Protein AF-A0A943GAF3-F1 (afdb_monomer)

Sequence (137 aa):
MKGQEGMEASKKIVVGYAVHDIIGNNEQCLTEYDPEALRRAEDAGLIFVAQYDDGTREVVKAADVRKPDPTVNGIPLATAGYVDERTAATVAVFDALSAIVDPQPATADETGEGTEAVDPVEAFRAALAALKALEAK

Radius of gyration: 24.52 Å; Cα contacts (8 Å, |Δi|>4): 137; chains: 1; bounding box: 41×77×58 Å

Solvent-accessible surface area (backbone atoms only — not comparable to full-atom values): 8392 Å² total; per-residue (Å²): 139,82,75,85,76,76,79,75,77,75,81,80,42,50,66,44,41,34,39,32,38,74,87,81,71,44,74,43,75,59,88,77,66,54,65,66,60,38,42,53,40,42,76,71,61,40,43,40,31,41,30,31,73,87,72,48,74,45,83,49,56,49,90,73,61,61,78,62,76,45,50,62,94,82,42,73,62,85,45,71,66,61,52,50,54,54,48,52,32,50,49,47,29,51,54,26,44,40,49,63,78,59,64,71,78,80,78,82,65,95,77,76,76,76,72,80,79,73,55,44,70,56,50,25,53,53,28,47,51,54,41,54,59,60,75,78,107

Structure (mmCIF, N/CA/C/O backbone):
data_AF-A0A943GAF3-F1
#
_entry.id   AF-A0A943GAF3-F1
#
loop_
_atom_site.group_PDB
_atom_site.id
_atom_site.type_symbol
_atom_site.label_atom_id
_atom_site.label_alt_id
_atom_site.label_comp_id
_atom_site.label_asym_id
_atom_site.label_entity_id
_atom_site.label_seq_id
_atom_site.pdbx_PDB_ins_code
_atom_site.Cartn_x
_atom_site.Cartn_y
_atom_site.Cartn_z
_atom_site.occupancy
_atom_site.B_iso_or_equiv
_atom_site.auth_seq_id
_atom_site.auth_comp_id
_atom_site.auth_asym_id
_atom_site.auth_atom_id
_atom_site.pdbx_PDB_model_num
ATOM 1 N N . MET A 1 1 ? 17.358 -46.067 -5.342 1.00 38.72 1 MET A N 1
ATOM 2 C CA . MET A 1 1 ? 17.162 -44.628 -5.075 1.00 38.72 1 MET A CA 1
ATOM 3 C C . MET A 1 1 ? 16.758 -43.968 -6.381 1.00 38.72 1 MET A C 1
ATOM 5 O O . MET A 1 1 ? 17.610 -43.798 -7.241 1.00 38.72 1 MET A O 1
ATOM 9 N N . LYS A 1 2 ? 15.460 -43.721 -6.590 1.00 39.34 2 LYS A N 1
ATOM 10 C CA . LYS A 1 2 ? 14.982 -42.866 -7.685 1.00 39.34 2 LYS A CA 1
ATOM 11 C C . LYS A 1 2 ? 14.759 -41.475 -7.098 1.00 39.34 2 LYS A C 1
ATOM 13 O O . LYS A 1 2 ? 14.250 -41.372 -5.986 1.00 39.34 2 LYS A O 1
ATOM 18 N N . GLY A 1 3 ? 15.294 -40.482 -7.800 1.00 42.34 3 GLY A N 1
ATOM 19 C CA . GLY A 1 3 ? 15.487 -39.117 -7.334 1.00 42.34 3 GLY A CA 1
ATOM 20 C C . GLY A 1 3 ? 14.183 -38.368 -7.101 1.00 42.34 3 GLY A C 1
ATOM 21 O O . GLY A 1 3 ? 13.154 -38.702 -7.679 1.00 42.34 3 GLY A O 1
ATOM 22 N N . GLN A 1 4 ? 14.286 -37.369 -6.226 1.00 43.84 4 GLN A N 1
ATOM 23 C CA . GLN A 1 4 ? 13.281 -36.353 -5.943 1.00 43.84 4 GLN A CA 1
ATOM 24 C C . GLN A 1 4 ? 12.745 -35.755 -7.246 1.00 43.84 4 GLN A C 1
ATOM 26 O O . GLN A 1 4 ? 13.472 -35.076 -7.971 1.00 43.84 4 GLN A O 1
ATOM 31 N N . GLU A 1 5 ? 11.473 -36.024 -7.529 1.00 45.72 5 GLU A N 1
ATOM 32 C CA . GLU A 1 5 ? 10.687 -35.241 -8.474 1.00 45.72 5 GLU A CA 1
ATOM 33 C C . GLU A 1 5 ? 10.523 -33.824 -7.917 1.00 45.72 5 GLU A C 1
ATOM 35 O O . GLU A 1 5 ? 10.417 -33.618 -6.705 1.00 45.72 5 GLU A O 1
ATOM 40 N N . GLY A 1 6 ? 10.638 -32.855 -8.822 1.00 44.97 6 GLY A N 1
ATOM 41 C CA . GLY A 1 6 ? 10.891 -31.456 -8.520 1.00 44.97 6 GLY A CA 1
ATOM 42 C C . GLY A 1 6 ? 9.830 -30.835 -7.623 1.00 44.97 6 GLY A C 1
ATOM 43 O O . GLY A 1 6 ? 8.633 -30.953 -7.866 1.00 44.97 6 GLY A O 1
ATOM 44 N N . MET A 1 7 ? 10.302 -30.119 -6.606 1.00 42.81 7 MET A N 1
ATOM 45 C CA . MET A 1 7 ? 9.503 -29.122 -5.914 1.00 42.81 7 MET A CA 1
ATOM 46 C C . MET A 1 7 ? 9.180 -28.040 -6.945 1.00 42.81 7 MET A C 1
ATOM 48 O O . MET A 1 7 ? 10.069 -27.299 -7.364 1.00 42.81 7 MET A O 1
ATOM 52 N N . GLU A 1 8 ? 7.943 -28.037 -7.437 1.00 51.34 8 GLU A N 1
ATOM 53 C CA . GLU A 1 8 ? 7.419 -27.012 -8.334 1.00 51.34 8 GLU A CA 1
ATOM 54 C C . GLU A 1 8 ? 7.737 -25.647 -7.716 1.00 51.34 8 GLU A C 1
ATOM 56 O O . GLU A 1 8 ? 7.367 -25.377 -6.571 1.00 51.34 8 GLU A O 1
ATOM 61 N N . ALA A 1 9 ? 8.538 -24.836 -8.413 1.00 58.00 9 ALA A N 1
ATOM 62 C CA . ALA A 1 9 ? 8.918 -23.527 -7.908 1.00 58.00 9 ALA A CA 1
ATOM 63 C C . ALA A 1 9 ? 7.629 -22.733 -7.685 1.00 58.00 9 ALA A C 1
ATOM 65 O O . ALA A 1 9 ? 6.848 -22.543 -8.619 1.00 58.00 9 ALA A O 1
ATOM 66 N N . SER A 1 10 ? 7.390 -22.310 -6.443 1.00 63.94 10 SER A N 1
ATOM 67 C CA . SER A 1 10 ? 6.243 -21.475 -6.106 1.00 63.94 10 SER A CA 1
ATOM 68 C C . SER A 1 10 ? 6.216 -20.275 -7.047 1.00 63.94 10 SER A C 1
ATOM 70 O O . SER A 1 10 ? 7.227 -19.588 -7.211 1.00 63.94 10 SER A O 1
ATOM 72 N N . LYS A 1 11 ? 5.071 -20.041 -7.695 1.00 77.06 11 LYS A N 1
ATOM 73 C CA . LYS A 1 11 ? 4.878 -18.895 -8.584 1.00 77.06 11 LYS A CA 1
ATOM 74 C C . LYS A 1 11 ? 5.208 -17.617 -7.810 1.00 77.06 11 LYS A C 1
ATOM 76 O O . LYS A 1 11 ? 4.520 -17.313 -6.841 1.00 77.06 11 LYS A O 1
ATOM 81 N N . LYS A 1 12 ? 6.240 -16.890 -8.244 1.00 84.50 12 LYS A N 1
ATOM 82 C CA . LYS A 1 12 ? 6.617 -15.602 -7.653 1.00 84.50 12 LYS A CA 1
ATOM 83 C C . LYS A 1 12 ? 5.486 -14.601 -7.839 1.00 84.50 12 LYS A C 1
ATOM 85 O O . LYS A 1 12 ? 4.921 -14.503 -8.933 1.00 84.50 12 LYS A O 1
ATOM 90 N N . ILE A 1 13 ? 5.160 -13.866 -6.785 1.00 86.94 13 ILE A N 1
ATOM 91 C CA . ILE A 1 13 ? 4.079 -12.883 -6.795 1.00 86.94 13 ILE A CA 1
ATOM 92 C C . ILE A 1 13 ? 4.709 -11.505 -6.826 1.00 86.94 13 ILE A C 1
ATOM 94 O O . ILE A 1 13 ? 5.540 -11.176 -5.985 1.00 86.94 13 ILE A O 1
ATOM 98 N N . VAL A 1 14 ? 4.317 -10.684 -7.798 1.00 90.62 14 VAL A N 1
ATOM 99 C CA . VAL A 1 14 ? 4.739 -9.284 -7.813 1.00 90.62 14 VAL A CA 1
ATOM 100 C C . VAL A 1 14 ? 4.021 -8.556 -6.682 1.00 90.62 14 VAL A C 1
ATOM 102 O O . VAL A 1 14 ? 2.792 -8.532 -6.644 1.00 90.62 14 VAL A O 1
ATOM 105 N N . VAL A 1 15 ? 4.787 -7.958 -5.774 1.00 90.12 15 VAL A N 1
ATOM 106 C CA . VAL A 1 15 ? 4.281 -7.178 -4.631 1.00 90.12 15 VAL A CA 1
ATOM 107 C C . VAL A 1 15 ? 4.396 -5.671 -4.857 1.00 90.12 15 VAL A C 1
ATOM 109 O O . VAL A 1 15 ? 3.756 -4.889 -4.160 1.00 90.12 15 VAL A O 1
ATOM 112 N N . GLY A 1 16 ? 5.178 -5.249 -5.851 1.00 91.81 16 GLY A N 1
ATOM 113 C CA . GLY A 1 16 ? 5.390 -3.845 -6.175 1.00 91.81 16 GLY A CA 1
ATOM 114 C C . GLY A 1 16 ? 6.186 -3.658 -7.459 1.00 91.81 16 GLY A C 1
ATOM 115 O O . GLY A 1 16 ? 6.788 -4.597 -7.978 1.00 91.81 16 GLY A O 1
ATOM 116 N N . TYR A 1 17 ? 6.212 -2.422 -7.948 1.00 95.62 17 TYR A N 1
ATOM 117 C CA . TYR A 1 17 ? 7.103 -2.004 -9.024 1.00 95.62 17 TYR A CA 1
ATOM 118 C C . TYR A 1 17 ? 7.876 -0.767 -8.586 1.00 95.62 17 TYR A C 1
ATOM 120 O O . TYR A 1 17 ? 7.347 0.101 -7.891 1.00 95.62 17 TYR A O 1
ATOM 128 N N . ALA A 1 18 ? 9.123 -0.683 -9.021 1.00 95.81 18 ALA A N 1
ATOM 129 C CA . ALA A 1 18 ? 9.896 0.543 -9.011 1.00 95.81 18 ALA A CA 1
ATOM 130 C C . ALA A 1 18 ? 10.023 1.094 -10.435 1.00 95.81 18 ALA A C 1
ATOM 132 O O . ALA A 1 18 ? 10.030 0.331 -11.404 1.00 95.81 18 ALA A O 1
ATOM 133 N N . VAL A 1 19 ? 10.145 2.413 -10.545 1.00 96.75 19 VAL A N 1
ATOM 134 C CA . VAL A 1 19 ? 10.581 3.104 -11.755 1.00 96.75 19 VAL A CA 1
ATOM 135 C C . VAL A 1 19 ? 11.983 3.653 -11.514 1.00 96.75 19 VAL A C 1
ATOM 137 O O . VAL A 1 19 ? 12.242 4.272 -10.481 1.00 96.75 19 VAL A O 1
ATOM 140 N N . HIS A 1 20 ? 12.894 3.383 -12.440 1.00 96.94 20 HIS A N 1
ATOM 141 C CA . HIS A 1 20 ? 14.279 3.819 -12.377 1.00 96.94 20 HIS A CA 1
ATOM 142 C C . HIS A 1 20 ? 14.569 4.797 -13.515 1.00 96.94 20 HIS A C 1
ATOM 144 O O . HIS A 1 20 ? 14.406 4.456 -14.691 1.00 96.94 20 HIS A O 1
ATOM 150 N N . ASP A 1 21 ? 15.007 6.002 -13.154 1.00 94.81 21 ASP A N 1
ATOM 151 C CA . ASP A 1 21 ? 15.583 6.960 -14.091 1.00 94.81 21 ASP A CA 1
ATOM 152 C C . ASP A 1 21 ? 17.101 6.776 -14.127 1.00 94.81 21 ASP A C 1
ATOM 154 O O . ASP A 1 21 ? 17.808 7.052 -13.153 1.00 94.81 21 ASP A O 1
ATOM 158 N N . ILE A 1 22 ? 17.602 6.337 -15.280 1.00 89.06 22 ILE A N 1
ATOM 159 C CA . ILE A 1 22 ? 19.030 6.099 -15.507 1.00 89.06 22 ILE A CA 1
ATOM 160 C C . ILE A 1 22 ? 19.813 7.419 -15.490 1.00 89.06 22 ILE A C 1
ATOM 162 O O . ILE A 1 22 ? 20.976 7.438 -15.090 1.00 89.06 22 ILE A O 1
ATOM 166 N N . ILE A 1 23 ? 19.197 8.527 -15.916 1.00 89.62 23 ILE A N 1
ATOM 167 C CA . ILE A 1 23 ? 19.870 9.826 -16.020 1.00 89.62 23 ILE A CA 1
ATOM 168 C C . ILE A 1 23 ? 20.074 10.426 -14.631 1.00 89.62 23 ILE A C 1
ATOM 170 O O . ILE A 1 23 ? 21.188 10.815 -14.282 1.00 89.62 23 ILE A O 1
ATOM 174 N N . GLY A 1 24 ? 19.011 10.479 -13.826 1.00 90.06 24 GLY A N 1
ATOM 175 C CA . GLY A 1 24 ? 19.072 10.934 -12.439 1.00 90.06 24 GLY A CA 1
ATOM 176 C C . GLY A 1 24 ? 19.676 9.918 -11.465 1.00 90.06 24 GLY A C 1
ATOM 177 O O . GLY A 1 24 ? 19.925 10.277 -10.314 1.00 90.06 24 GLY A O 1
ATOM 178 N N . ASN A 1 25 ? 19.896 8.671 -11.904 1.00 91.12 25 ASN A N 1
ATOM 179 C CA . ASN A 1 25 ? 20.258 7.521 -11.071 1.00 91.12 25 ASN A CA 1
ATOM 180 C C . ASN A 1 25 ? 19.386 7.435 -9.808 1.00 91.12 25 ASN A C 1
ATOM 182 O O . ASN A 1 25 ? 19.879 7.306 -8.684 1.00 91.12 25 ASN A O 1
ATOM 186 N N . ASN A 1 26 ? 18.076 7.574 -9.996 1.00 93.12 26 ASN A N 1
ATOM 187 C CA . ASN A 1 26 ? 17.108 7.512 -8.914 1.00 93.12 26 ASN A CA 1
ATOM 188 C C . ASN A 1 26 ? 16.133 6.361 -9.147 1.00 93.12 26 ASN A C 1
ATOM 190 O O . ASN A 1 26 ? 15.907 5.911 -10.269 1.00 93.12 26 ASN A O 1
ATOM 194 N N . GLU A 1 27 ? 15.595 5.841 -8.055 1.00 93.75 27 GLU A N 1
ATOM 195 C CA . GLU A 1 27 ? 14.576 4.808 -8.090 1.00 93.75 27 GLU A CA 1
ATOM 196 C C . GLU A 1 27 ? 13.440 5.223 -7.167 1.00 93.75 27 GLU A C 1
ATOM 198 O O . GLU A 1 27 ? 13.672 5.683 -6.046 1.00 93.75 27 GLU A O 1
ATOM 203 N N . GLN A 1 28 ? 12.213 5.092 -7.656 1.00 90.94 28 GLN A N 1
ATOM 204 C CA . GLN A 1 28 ? 11.009 5.441 -6.918 1.00 90.94 28 GLN A CA 1
ATOM 205 C C . GLN A 1 28 ? 9.995 4.309 -7.005 1.00 90.94 28 GLN A C 1
ATOM 207 O O . GLN A 1 28 ? 9.934 3.585 -7.997 1.00 90.94 28 GLN A O 1
ATOM 212 N N . CYS A 1 29 ? 9.169 4.165 -5.974 1.00 91.31 29 CYS A N 1
ATOM 213 C CA . CYS A 1 29 ? 8.031 3.258 -6.031 1.00 91.31 29 CYS A CA 1
ATOM 214 C C . CYS A 1 29 ? 7.017 3.761 -7.065 1.00 91.31 29 CYS A C 1
ATOM 216 O O . CYS A 1 29 ? 6.632 4.930 -7.047 1.00 91.31 29 CYS A O 1
ATOM 218 N N . LEU A 1 30 ? 6.555 2.867 -7.937 1.00 93.25 30 LEU A N 1
ATOM 219 C CA . LEU A 1 30 ? 5.511 3.173 -8.903 1.00 93.25 30 LEU A CA 1
ATOM 220 C C . LEU A 1 30 ? 4.139 3.168 -8.213 1.00 93.25 30 LEU A C 1
ATOM 222 O O . LEU A 1 30 ? 3.717 2.162 -7.636 1.00 93.25 30 LEU A O 1
ATOM 226 N N . THR A 1 31 ? 3.426 4.287 -8.298 1.00 88.06 31 THR A N 1
ATOM 227 C CA . THR A 1 31 ? 2.106 4.471 -7.670 1.00 88.06 31 THR A CA 1
ATOM 228 C C . THR A 1 31 ? 0.964 4.621 -8.678 1.00 88.06 31 THR A C 1
ATOM 230 O O . THR A 1 31 ? -0.195 4.434 -8.309 1.00 88.06 31 THR A O 1
ATOM 233 N N . GLU A 1 32 ? 1.274 4.886 -9.949 1.00 89.19 32 GLU A N 1
ATOM 234 C CA . GLU A 1 32 ? 0.315 5.030 -11.046 1.00 89.19 32 GLU A CA 1
ATOM 235 C C . GLU A 1 32 ? 0.505 3.920 -12.089 1.00 89.19 32 GLU A C 1
ATOM 237 O O . GLU A 1 32 ? 1.627 3.582 -12.457 1.00 89.19 32 GLU A O 1
ATOM 242 N N . TYR A 1 33 ? -0.604 3.341 -12.555 1.00 94.06 33 TYR A N 1
ATOM 243 C CA . TYR A 1 33 ? -0.615 2.140 -13.403 1.00 94.06 33 TYR A CA 1
ATOM 244 C C . TYR A 1 33 ? -1.353 2.353 -14.733 1.00 94.06 33 TYR A C 1
ATOM 246 O O . TYR A 1 33 ? -1.820 1.389 -15.340 1.00 94.06 33 TYR A O 1
ATOM 254 N N . ASP A 1 34 ? -1.491 3.606 -15.175 1.00 96.00 34 ASP A N 1
ATOM 255 C CA . ASP A 1 34 ? -2.097 3.931 -16.467 1.00 96.00 34 ASP A CA 1
ATOM 256 C C . ASP A 1 34 ? -1.223 3.396 -17.623 1.00 96.00 34 ASP A C 1
ATOM 258 O O . ASP A 1 34 ? -0.071 3.820 -17.762 1.00 96.00 34 ASP A O 1
ATOM 262 N N . PRO A 1 35 ? -1.725 2.478 -18.472 1.00 96.50 35 PRO A N 1
ATOM 263 C CA . PRO A 1 35 ? -0.901 1.835 -19.494 1.00 96.50 35 PRO A CA 1
ATOM 264 C C . PRO A 1 35 ? -0.275 2.810 -20.496 1.00 96.50 35 PRO A C 1
ATOM 266 O O . PRO A 1 35 ? 0.839 2.573 -20.968 1.00 96.50 35 PRO A O 1
ATOM 269 N N . GLU A 1 36 ? -0.958 3.909 -20.832 1.00 97.19 36 GLU A N 1
ATOM 270 C CA . GLU A 1 36 ? -0.402 4.893 -21.759 1.00 97.19 36 GLU A CA 1
ATOM 271 C C . GLU A 1 36 ? 0.709 5.724 -21.117 1.00 97.19 36 GLU A C 1
ATOM 273 O O . GLU A 1 36 ? 1.720 5.992 -21.769 1.00 97.19 36 GLU A O 1
ATOM 278 N N . ALA A 1 37 ? 0.549 6.121 -19.852 1.00 96.81 37 ALA A N 1
ATOM 279 C CA . ALA A 1 37 ? 1.578 6.812 -19.085 1.00 96.81 37 ALA A CA 1
ATOM 280 C C . ALA A 1 37 ? 2.833 5.948 -18.931 1.00 96.81 37 ALA A C 1
ATOM 282 O O . ALA A 1 37 ? 3.935 6.427 -19.200 1.00 96.81 37 ALA A O 1
ATOM 283 N N . LEU A 1 38 ? 2.665 4.666 -18.597 1.00 97.94 38 LEU A N 1
ATOM 284 C CA . LEU A 1 38 ? 3.767 3.710 -18.468 1.00 97.94 38 LEU A CA 1
ATOM 285 C C . LEU A 1 38 ? 4.512 3.514 -19.792 1.00 97.94 38 LEU A C 1
ATOM 287 O O . LEU A 1 38 ? 5.741 3.537 -19.820 1.00 97.94 38 LEU A O 1
ATOM 291 N N . ARG A 1 39 ? 3.780 3.391 -20.905 1.00 98.19 39 ARG A N 1
ATOM 292 C CA . ARG A 1 39 ? 4.380 3.293 -22.241 1.00 98.19 39 ARG A CA 1
ATOM 293 C C . ARG A 1 39 ? 5.169 4.555 -22.601 1.00 98.19 39 ARG A C 1
ATOM 295 O O . ARG A 1 39 ? 6.291 4.449 -23.077 1.00 98.19 39 ARG A O 1
ATOM 302 N N . ARG A 1 40 ? 4.615 5.749 -22.349 1.00 97.50 40 ARG A N 1
ATOM 303 C CA . ARG A 1 40 ? 5.321 7.024 -22.586 1.00 97.50 40 ARG A CA 1
ATOM 304 C C . ARG A 1 40 ? 6.582 7.153 -21.727 1.00 97.50 40 ARG A C 1
ATOM 306 O O . ARG A 1 40 ? 7.577 7.686 -22.201 1.00 97.50 40 ARG A O 1
ATOM 313 N N . ALA A 1 41 ? 6.537 6.681 -20.485 1.00 95.81 41 ALA A N 1
ATOM 314 C CA . ALA A 1 41 ? 7.687 6.645 -19.587 1.00 95.81 41 ALA A CA 1
ATOM 315 C C . ALA A 1 41 ? 8.792 5.706 -20.102 1.00 95.81 41 ALA A C 1
ATOM 317 O O . ALA A 1 41 ? 9.956 6.102 -20.127 1.00 95.81 41 ALA A O 1
ATOM 318 N N . GLU A 1 42 ? 8.433 4.506 -20.570 1.00 97.19 42 GLU A N 1
ATOM 319 C CA . GLU A 1 42 ? 9.382 3.575 -21.200 1.00 97.19 42 GLU A CA 1
ATOM 320 C C . GLU A 1 42 ? 9.992 4.168 -22.478 1.00 97.19 42 GLU A C 1
ATOM 322 O O . GLU A 1 42 ? 11.209 4.130 -22.652 1.00 97.19 42 GLU A O 1
ATOM 327 N N . ASP A 1 43 ? 9.171 4.790 -23.334 1.00 97.25 43 ASP A N 1
ATOM 328 C CA . ASP A 1 43 ? 9.631 5.493 -24.542 1.00 97.25 43 ASP A CA 1
ATOM 329 C C . ASP A 1 43 ? 10.599 6.645 -24.207 1.00 97.25 43 ASP A C 1
ATOM 331 O O . ASP A 1 43 ? 11.503 6.951 -24.986 1.00 97.25 43 ASP A O 1
ATOM 335 N N . ALA A 1 44 ? 10.420 7.284 -23.046 1.00 95.19 44 ALA A N 1
ATOM 336 C CA . ALA A 1 44 ? 11.299 8.331 -22.528 1.00 95.19 44 ALA A CA 1
ATOM 337 C C . ALA A 1 44 ? 12.575 7.787 -21.852 1.00 95.19 44 ALA A C 1
ATOM 339 O O . ALA A 1 44 ? 13.416 8.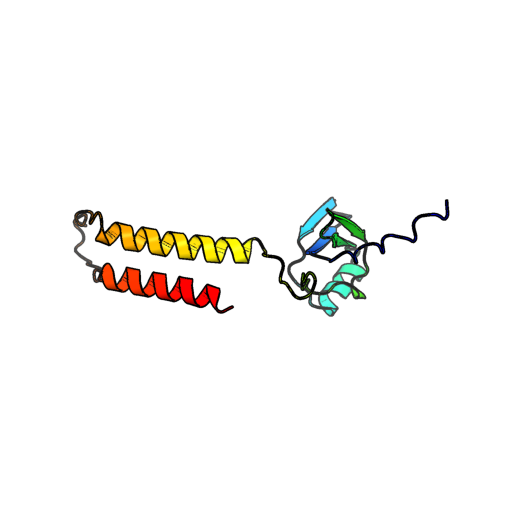577 -21.424 1.00 95.19 44 ALA A O 1
ATOM 340 N N . GLY A 1 45 ? 12.744 6.462 -21.779 1.00 95.12 45 GLY A N 1
ATOM 341 C CA . GLY A 1 45 ? 13.941 5.805 -21.252 1.00 95.12 45 GLY A CA 1
ATOM 342 C C . GLY A 1 45 ? 13.873 5.401 -19.779 1.00 95.12 45 GLY A C 1
ATOM 343 O O . GLY A 1 45 ? 14.899 4.996 -19.230 1.00 95.12 45 GLY A O 1
ATOM 344 N N . LEU A 1 46 ? 12.703 5.484 -19.134 1.00 96.62 46 LEU A N 1
ATOM 345 C CA . LEU A 1 46 ? 12.525 4.966 -17.775 1.00 96.62 46 LEU A CA 1
ATOM 346 C C . LEU A 1 46 ? 12.453 3.434 -17.778 1.00 96.62 46 LEU A C 1
ATOM 348 O O . LEU A 1 46 ? 11.850 2.822 -18.660 1.00 96.62 46 LEU A O 1
ATOM 352 N N . ILE A 1 47 ? 13.055 2.812 -16.764 1.00 97.44 47 ILE A N 1
ATOM 353 C CA . ILE A 1 47 ? 13.065 1.357 -16.580 1.00 97.44 47 ILE A CA 1
ATOM 354 C C . ILE A 1 47 ? 12.071 0.973 -15.487 1.00 97.44 47 ILE A C 1
ATOM 356 O O . ILE A 1 47 ? 12.080 1.554 -14.405 1.00 97.44 47 ILE A O 1
ATOM 360 N N . PHE A 1 48 ? 11.264 -0.058 -15.733 1.00 98.06 48 PHE A N 1
ATOM 361 C CA . PHE A 1 48 ? 10.395 -0.647 -14.717 1.00 98.06 48 PHE A CA 1
ATOM 362 C C . PHE A 1 48 ? 11.042 -1.883 -14.104 1.00 98.06 48 PHE A C 1
ATOM 364 O O . PHE A 1 48 ? 11.558 -2.745 -14.816 1.00 98.06 48 PHE A O 1
ATOM 371 N N . VAL A 1 49 ? 10.990 -1.984 -12.779 1.00 97.44 49 VAL A N 1
ATOM 372 C CA . VAL A 1 49 ? 11.530 -3.120 -12.030 1.00 97.44 49 VAL A CA 1
ATOM 373 C C . VAL A 1 49 ? 10.424 -3.734 -11.185 1.00 97.44 49 VAL A C 1
ATOM 375 O O . VAL A 1 49 ? 9.954 -3.107 -10.237 1.00 97.44 49 VAL A O 1
ATOM 378 N N . ALA A 1 50 ? 10.017 -4.958 -11.508 1.00 96.44 50 ALA A N 1
ATOM 379 C CA . ALA A 1 50 ? 9.131 -5.747 -10.666 1.00 96.44 50 ALA A CA 1
ATOM 380 C C . ALA A 1 50 ? 9.867 -6.175 -9.390 1.00 96.44 50 ALA A C 1
ATOM 382 O O . ALA A 1 50 ? 11.037 -6.562 -9.436 1.00 96.44 50 ALA A O 1
ATOM 383 N N . GLN A 1 51 ? 9.178 -6.096 -8.255 1.00 93.94 51 GLN A N 1
ATOM 384 C CA . GLN A 1 51 ? 9.627 -6.599 -6.960 1.00 93.94 51 GLN A CA 1
ATOM 385 C C . GLN A 1 51 ? 8.730 -7.769 -6.567 1.00 93.94 51 GLN A C 1
ATOM 387 O O . GLN A 1 51 ? 7.504 -7.631 -6.555 1.00 93.94 51 GLN A O 1
ATOM 392 N N . TYR A 1 52 ? 9.338 -8.909 -6.262 1.00 91.56 52 TYR A N 1
ATOM 393 C CA . TYR A 1 52 ? 8.630 -10.135 -5.914 1.00 91.56 52 TYR A CA 1
ATOM 394 C C . TYR A 1 52 ? 8.590 -10.362 -4.397 1.00 91.56 52 TYR A C 1
ATOM 396 O O . TYR A 1 52 ? 9.387 -9.803 -3.644 1.00 91.56 52 TYR A O 1
ATOM 404 N N . ASP A 1 53 ? 7.657 -11.197 -3.948 1.00 84.75 53 ASP A N 1
ATOM 4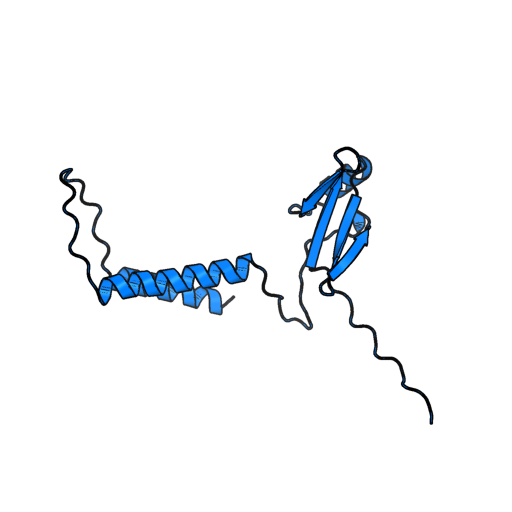05 C CA . ASP A 1 53 ? 7.457 -11.586 -2.547 1.00 84.75 53 ASP A CA 1
ATOM 406 C C . ASP A 1 53 ? 8.670 -12.293 -1.917 1.00 84.75 53 ASP A C 1
ATOM 408 O O . ASP A 1 53 ? 8.907 -12.178 -0.716 1.00 84.75 53 ASP A O 1
ATOM 412 N N . ASP A 1 54 ? 9.483 -12.966 -2.732 1.00 86.00 54 ASP A N 1
ATOM 413 C CA . ASP A 1 54 ? 10.750 -13.584 -2.323 1.00 86.00 54 ASP A CA 1
ATOM 414 C C . ASP A 1 54 ? 11.929 -12.590 -2.230 1.00 86.00 54 ASP A C 1
ATOM 416 O O . ASP A 1 54 ? 13.073 -12.993 -2.007 1.00 86.00 54 ASP A O 1
ATOM 420 N N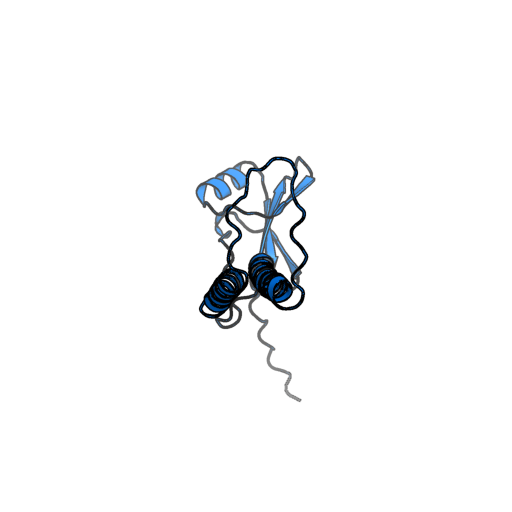 . GLY A 1 55 ? 11.671 -11.292 -2.423 1.00 85.25 55 GLY A N 1
ATOM 421 C CA . GLY A 1 55 ? 12.671 -10.225 -2.411 1.00 85.25 55 GLY A CA 1
ATOM 422 C C . GLY A 1 55 ? 13.489 -10.110 -3.700 1.00 85.25 55 GLY A C 1
ATOM 423 O O . GLY A 1 55 ? 14.344 -9.226 -3.802 1.00 85.25 55 GLY A O 1
ATOM 424 N N . THR A 1 56 ? 13.253 -10.969 -4.698 1.00 94.19 56 THR A N 1
ATOM 425 C CA . THR A 1 56 ? 13.916 -10.841 -6.000 1.00 94.19 56 THR A CA 1
ATOM 426 C C . THR A 1 56 ? 13.340 -9.687 -6.814 1.00 94.19 56 THR A C 1
ATOM 428 O O . THR A 1 56 ? 12.234 -9.198 -6.571 1.00 94.19 56 THR A O 1
ATOM 431 N N . ARG A 1 57 ? 14.131 -9.210 -7.778 1.00 95.38 57 ARG A N 1
ATOM 432 C CA . ARG A 1 57 ? 13.803 -8.056 -8.612 1.00 95.38 57 ARG A CA 1
ATOM 433 C C . ARG A 1 57 ? 14.134 -8.337 -10.068 1.00 95.38 57 ARG A C 1
ATOM 435 O O . ARG A 1 57 ? 15.162 -8.950 -10.350 1.00 95.38 57 ARG A O 1
ATOM 442 N N . GLU A 1 58 ? 13.295 -7.861 -10.977 1.00 97.12 58 GLU A N 1
ATOM 443 C CA . GLU A 1 58 ? 13.467 -8.087 -12.413 1.00 97.12 58 GLU A CA 1
ATOM 444 C C . GLU A 1 58 ? 13.060 -6.860 -13.224 1.00 97.12 58 GLU A C 1
ATOM 446 O O . GLU A 1 58 ? 12.045 -6.228 -12.937 1.00 97.12 58 GLU A O 1
ATOM 451 N N . VAL A 1 59 ? 13.851 -6.524 -14.244 1.00 97.06 59 VAL A N 1
ATOM 452 C CA . VAL A 1 59 ? 13.476 -5.494 -15.215 1.00 97.06 59 VAL A CA 1
ATOM 453 C C . VAL A 1 59 ? 12.371 -6.039 -16.110 1.00 97.06 59 VAL A C 1
ATOM 455 O O . VAL A 1 59 ? 12.545 -7.072 -16.752 1.00 97.06 59 VAL A O 1
ATOM 458 N N . VAL A 1 60 ? 11.259 -5.320 -16.186 1.00 97.69 60 VAL A N 1
ATOM 459 C CA . VAL A 1 60 ? 10.074 -5.710 -16.955 1.00 97.69 60 VAL A CA 1
ATOM 460 C C . VAL A 1 60 ? 9.709 -4.637 -17.971 1.00 97.69 60 VAL A C 1
ATOM 462 O O . VAL A 1 60 ? 10.126 -3.484 -17.862 1.00 97.69 60 VAL A O 1
ATOM 465 N N . LYS A 1 61 ? 8.909 -5.013 -18.969 1.00 98.06 61 LYS A N 1
ATOM 466 C CA . LYS A 1 61 ? 8.350 -4.061 -19.929 1.00 98.06 61 LYS A CA 1
ATOM 467 C C . LYS A 1 61 ? 7.178 -3.305 -19.327 1.00 98.06 61 LYS A C 1
ATOM 469 O O . LYS A 1 61 ? 6.394 -3.882 -18.575 1.00 98.06 61 LYS A O 1
ATOM 474 N N . ALA A 1 62 ? 6.981 -2.054 -19.743 1.00 97.38 62 ALA A N 1
ATOM 475 C CA . ALA A 1 62 ? 5.794 -1.281 -19.357 1.00 97.38 62 ALA A CA 1
ATOM 476 C C . ALA A 1 62 ? 4.485 -2.018 -19.689 1.00 97.38 62 ALA A C 1
ATOM 478 O O . ALA A 1 62 ? 3.517 -1.967 -18.932 1.00 97.38 62 ALA A O 1
ATOM 479 N N . ALA A 1 63 ? 4.475 -2.763 -20.800 1.00 97.38 63 ALA A N 1
ATOM 480 C CA . ALA A 1 63 ? 3.343 -3.580 -21.224 1.00 97.38 63 ALA A CA 1
ATOM 481 C C . ALA A 1 63 ? 2.945 -4.667 -20.210 1.00 97.38 63 ALA A C 1
ATOM 483 O O . ALA A 1 63 ? 1.771 -5.040 -20.194 1.00 97.38 63 ALA A O 1
ATOM 484 N N . ASP A 1 64 ? 3.857 -5.111 -19.344 1.00 96.06 64 ASP A N 1
ATOM 485 C CA . ASP A 1 64 ? 3.627 -6.161 -18.343 1.00 96.06 64 ASP A CA 1
ATOM 486 C C . ASP A 1 64 ? 3.323 -5.593 -16.947 1.00 96.06 64 ASP A C 1
ATOM 488 O O . ASP A 1 64 ? 2.820 -6.302 -16.076 1.00 96.06 64 ASP A O 1
ATOM 492 N N . VAL A 1 65 ? 3.562 -4.295 -16.734 1.00 95.75 65 VAL A N 1
ATOM 493 C CA . VAL A 1 65 ? 3.297 -3.622 -15.460 1.00 95.75 65 VAL A CA 1
ATOM 494 C C . VAL A 1 65 ? 1.793 -3.483 -15.243 1.00 95.75 65 VAL A C 1
ATOM 496 O O . VAL A 1 65 ? 1.075 -2.838 -16.010 1.00 95.75 65 VAL A O 1
ATOM 499 N N . ARG A 1 66 ? 1.293 -4.080 -14.164 1.00 92.75 66 ARG A N 1
ATOM 500 C CA . ARG A 1 66 ? -0.101 -3.973 -13.712 1.00 92.75 66 ARG A CA 1
ATOM 501 C C . ARG A 1 66 ? -0.116 -3.703 -12.224 1.00 92.75 66 ARG A C 1
ATOM 503 O O . ARG A 1 66 ? 0.795 -4.146 -11.533 1.00 92.75 66 ARG A O 1
ATOM 510 N N . LYS A 1 67 ? -1.152 -3.020 -11.728 1.00 89.69 67 LYS A N 1
ATOM 511 C CA . LYS A 1 67 ? -1.323 -2.827 -10.285 1.00 89.69 67 LYS A CA 1
ATOM 512 C C . LYS A 1 67 ? -1.237 -4.197 -9.599 1.00 89.69 67 LYS A C 1
ATOM 514 O O . LYS A 1 67 ? -2.038 -5.065 -9.954 1.00 89.69 67 LYS A O 1
ATOM 519 N N . PRO A 1 68 ? -0.274 -4.412 -8.684 1.00 86.31 68 PRO A N 1
ATOM 520 C CA . PRO A 1 68 ? -0.183 -5.662 -7.954 1.00 86.31 68 PRO A CA 1
ATOM 521 C C . PRO A 1 68 ? -1.504 -5.958 -7.247 1.00 86.31 68 PRO A C 1
ATOM 523 O O . PRO A 1 68 ? -2.065 -5.086 -6.581 1.00 86.31 68 PRO A O 1
ATOM 526 N N . ASP A 1 69 ? -1.966 -7.195 -7.382 1.00 79.50 69 ASP A N 1
ATOM 52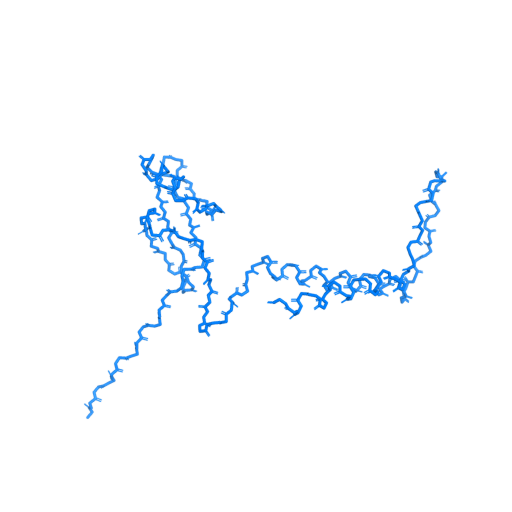7 C CA . ASP A 1 69 ? -3.024 -7.778 -6.561 1.00 79.50 69 ASP A CA 1
ATOM 528 C C . ASP A 1 69 ? -2.418 -8.989 -5.842 1.00 79.50 69 ASP A C 1
ATOM 530 O O . ASP A 1 69 ? -2.551 -10.127 -6.308 1.00 79.50 69 ASP A O 1
ATOM 534 N N . PRO A 1 70 ? -1.593 -8.748 -4.804 1.00 69.50 70 PRO A N 1
ATOM 535 C CA . PRO A 1 70 ? -0.793 -9.795 -4.201 1.00 69.50 70 PRO A CA 1
ATOM 536 C C . PRO A 1 70 ? -1.705 -10.704 -3.373 1.00 69.50 70 PRO A C 1
ATOM 538 O O . PRO A 1 70 ? -1.918 -10.496 -2.180 1.00 69.50 70 PRO A O 1
ATOM 541 N N . THR A 1 71 ? -2.252 -11.727 -4.025 1.00 67.44 71 THR A N 1
ATOM 542 C CA . THR A 1 71 ? -2.976 -12.820 -3.381 1.00 67.44 71 THR A CA 1
ATOM 543 C C . THR A 1 71 ? -2.135 -14.092 -3.426 1.00 67.44 71 THR A C 1
ATOM 545 O O . THR A 1 71 ? -1.687 -14.531 -4.485 1.00 67.44 71 THR A O 1
ATOM 548 N N . VAL A 1 72 ? -1.926 -14.716 -2.266 1.00 63.88 72 VAL A N 1
ATOM 549 C CA . VAL A 1 72 ? -1.322 -16.052 -2.153 1.00 63.88 72 VAL A CA 1
ATOM 550 C C . VAL A 1 72 ? -2.466 -17.032 -1.944 1.00 63.88 72 VAL A C 1
ATOM 552 O O . VAL A 1 72 ? -3.121 -17.001 -0.906 1.00 63.88 72 VAL A O 1
ATOM 555 N N . ASN A 1 73 ? -2.747 -17.894 -2.924 1.00 60.66 73 ASN A N 1
ATOM 556 C CA . ASN A 1 73 ? -3.857 -18.858 -2.855 1.00 60.66 73 ASN A CA 1
ATOM 557 C C . ASN A 1 73 ? -5.226 -18.208 -2.547 1.00 60.66 73 ASN A C 1
ATOM 559 O O . ASN A 1 73 ? -6.043 -18.778 -1.829 1.00 60.66 73 ASN A O 1
ATOM 563 N N . GLY A 1 74 ? -5.467 -16.998 -3.066 1.00 63.12 74 GLY A N 1
ATOM 564 C CA . GLY A 1 74 ? -6.694 -16.236 -2.806 1.00 63.12 74 GLY A CA 1
ATOM 565 C C . GLY A 1 74 ? -6.717 -15.487 -1.469 1.00 63.12 74 GLY A C 1
ATOM 566 O O . GLY A 1 74 ? -7.721 -14.854 -1.160 1.00 63.12 74 GLY A O 1
ATOM 567 N N . ILE A 1 75 ? -5.629 -15.527 -0.691 1.00 59.59 75 ILE A N 1
ATOM 568 C CA . ILE A 1 75 ? -5.473 -14.763 0.551 1.00 59.59 75 ILE A CA 1
ATOM 569 C C . ILE A 1 75 ? -4.732 -13.455 0.235 1.00 59.59 75 ILE A C 1
ATOM 571 O O . ILE A 1 75 ? -3.593 -13.526 -0.236 1.00 59.59 75 ILE A O 1
ATOM 575 N N . PRO A 1 76 ? -5.328 -12.276 0.485 1.00 65.38 76 PRO A N 1
ATOM 576 C CA . PRO A 1 76 ? -4.652 -10.994 0.300 1.00 65.38 76 PRO A CA 1
ATOM 577 C C . PRO A 1 76 ? -3.431 -10.867 1.217 1.00 65.38 76 PRO A C 1
ATOM 579 O O . PRO A 1 76 ? -3.525 -11.092 2.426 1.00 65.38 76 PRO A O 1
ATOM 582 N N . LEU A 1 77 ? -2.286 -10.472 0.662 1.00 70.44 77 LEU A N 1
ATOM 583 C CA . LEU A 1 77 ? -1.138 -10.033 1.453 1.00 70.44 77 LEU A CA 1
ATOM 584 C C . LEU A 1 77 ? -1.456 -8.675 2.088 1.00 70.44 77 LEU A C 1
ATOM 586 O O . LEU A 1 77 ? -1.795 -7.712 1.399 1.00 70.44 77 LEU A O 1
ATOM 590 N N . ALA A 1 78 ? -1.326 -8.597 3.411 1.00 66.06 78 ALA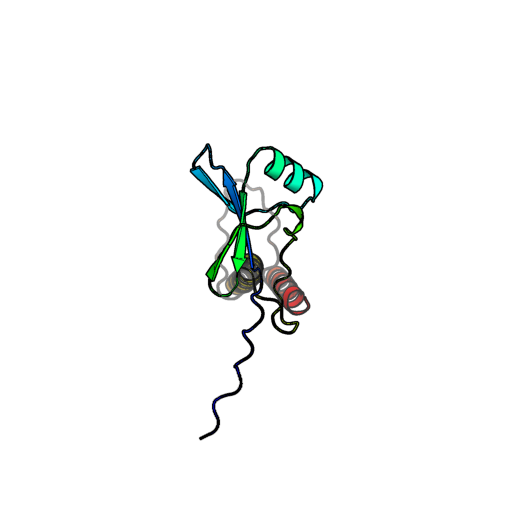 A N 1
ATOM 591 C CA . ALA A 1 78 ? -1.478 -7.350 4.148 1.00 66.06 78 ALA A CA 1
ATOM 592 C C . ALA A 1 78 ? -0.417 -6.334 3.693 1.00 66.06 78 ALA A C 1
ATOM 594 O O . ALA A 1 78 ? 0.783 -6.572 3.828 1.00 66.06 78 ALA A O 1
ATOM 595 N N . THR A 1 79 ? -0.855 -5.194 3.160 1.00 66.69 79 THR A N 1
ATOM 596 C CA . THR A 1 79 ? 0.025 -4.061 2.845 1.00 66.69 79 THR A CA 1
ATOM 597 C C . THR A 1 79 ? 0.236 -3.193 4.087 1.00 66.69 79 THR A C 1
ATOM 599 O O . THR A 1 79 ? -0.569 -3.234 5.018 1.00 66.69 79 THR A O 1
ATOM 602 N N . ALA A 1 80 ? 1.291 -2.370 4.103 1.00 72.06 80 ALA A N 1
ATOM 603 C CA . ALA A 1 80 ? 1.528 -1.420 5.196 1.00 72.06 80 ALA A CA 1
ATOM 604 C C . ALA A 1 80 ? 0.293 -0.544 5.474 1.00 72.06 80 ALA A C 1
ATOM 606 O O . ALA A 1 80 ? -0.154 -0.482 6.610 1.00 72.06 80 ALA A O 1
ATOM 607 N N . GLY A 1 81 ? -0.350 -0.001 4.430 1.00 73.75 81 GLY A N 1
ATOM 608 C CA . GLY A 1 81 ? -1.571 0.801 4.583 1.00 73.75 81 GLY A CA 1
ATOM 609 C C . GLY A 1 81 ? -2.732 0.040 5.237 1.00 73.75 81 GLY A C 1
ATOM 610 O O . GLY A 1 81 ? -3.403 0.581 6.109 1.00 73.75 81 GLY A O 1
ATOM 611 N N . TYR A 1 82 ? -2.929 -1.238 4.895 1.00 77.56 82 TYR A N 1
ATOM 612 C CA . TYR A 1 82 ? -3.931 -2.083 5.557 1.00 77.56 82 TYR A CA 1
ATOM 613 C C . TYR A 1 82 ? -3.639 -2.266 7.058 1.00 77.56 82 TYR A C 1
ATOM 615 O O . TYR A 1 82 ? -4.557 -2.244 7.883 1.00 77.56 82 TYR A O 1
ATOM 623 N N . VAL A 1 83 ? -2.366 -2.447 7.424 1.00 81.62 83 VAL A N 1
ATOM 624 C CA . VAL A 1 83 ? -1.944 -2.582 8.827 1.00 81.62 83 VAL A CA 1
ATOM 625 C C . VAL A 1 83 ? -2.077 -1.250 9.569 1.00 81.62 83 VAL A C 1
ATOM 627 O O . VAL A 1 83 ? -2.580 -1.235 10.694 1.00 81.62 83 VAL A O 1
ATOM 630 N N . ASP A 1 84 ? -1.691 -0.143 8.939 1.00 84.69 84 ASP A N 1
ATOM 631 C CA . ASP A 1 84 ? -1.755 1.203 9.508 1.00 84.69 84 ASP A CA 1
ATOM 632 C C . ASP A 1 84 ? -3.202 1.616 9.798 1.00 84.69 84 ASP A C 1
ATOM 634 O O . ASP A 1 84 ? -3.495 2.071 10.902 1.00 84.69 84 ASP A O 1
ATOM 638 N N . GLU A 1 85 ? -4.134 1.380 8.866 1.00 86.19 85 GLU A N 1
ATOM 639 C CA . GLU A 1 85 ? -5.564 1.672 9.051 1.00 86.19 85 GLU A CA 1
ATOM 640 C C . GLU A 1 85 ? -6.151 0.923 10.255 1.00 86.19 85 GLU A C 1
ATOM 642 O O . GLU A 1 85 ? -6.833 1.511 11.099 1.00 86.19 85 GLU A O 1
ATOM 647 N N . ARG A 1 86 ? -5.857 -0.378 10.376 1.00 90.19 86 ARG A N 1
ATOM 648 C CA . ARG A 1 86 ? -6.334 -1.198 11.500 1.00 90.19 86 ARG A CA 1
ATOM 649 C C . ARG A 1 86 ? -5.676 -0.806 12.820 1.00 90.19 86 ARG A C 1
ATOM 651 O O . ARG A 1 86 ? -6.340 -0.816 13.859 1.00 90.19 86 ARG A O 1
ATOM 658 N N . THR A 1 87 ? -4.399 -0.432 12.785 1.00 92.62 87 THR A N 1
ATOM 659 C CA . THR A 1 87 ? -3.666 0.048 13.962 1.00 92.62 87 THR A CA 1
ATOM 660 C C . THR A 1 87 ? -4.239 1.378 14.443 1.00 92.62 87 THR A C 1
ATOM 662 O O . THR A 1 87 ? -4.584 1.496 15.615 1.00 92.62 87 THR A O 1
ATOM 665 N N . ALA A 1 88 ? -4.440 2.342 13.542 1.00 92.81 88 ALA A N 1
ATOM 666 C CA . ALA A 1 88 ? -5.037 3.637 13.857 1.00 92.81 88 ALA A CA 1
ATOM 667 C C . ALA A 1 88 ? -6.459 3.493 14.421 1.00 92.81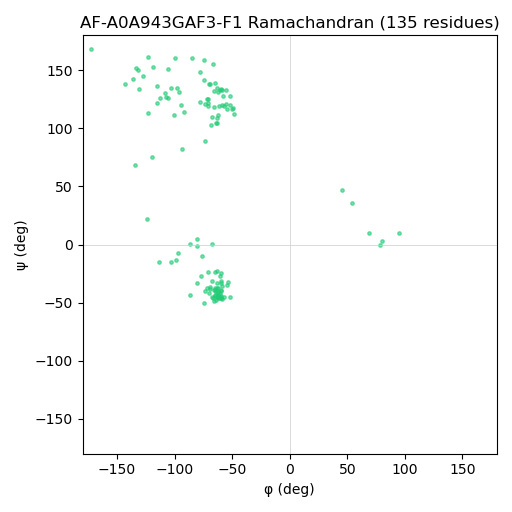 88 ALA A C 1
ATOM 669 O O . ALA A 1 88 ? -6.782 4.101 15.440 1.00 92.81 88 ALA A O 1
ATOM 670 N N . ALA A 1 89 ? -7.293 2.636 13.820 1.00 94.38 89 ALA A N 1
ATOM 671 C CA . ALA A 1 89 ? -8.636 2.360 14.330 1.00 94.38 89 ALA A CA 1
ATOM 672 C C . ALA A 1 89 ? -8.611 1.717 15.728 1.00 94.38 89 ALA A C 1
ATOM 674 O O . ALA A 1 89 ? -9.440 2.043 16.575 1.00 94.38 89 ALA A O 1
ATOM 675 N N . THR A 1 90 ? -7.643 0.837 15.994 1.00 95.88 90 THR A N 1
ATOM 676 C CA . THR A 1 90 ? -7.454 0.225 17.318 1.00 95.88 90 THR A CA 1
ATOM 677 C C . THR A 1 90 ? -7.032 1.262 18.358 1.00 95.88 90 THR A C 1
ATOM 679 O O . THR A 1 90 ? -7.606 1.301 19.445 1.00 95.88 90 THR A O 1
ATOM 682 N N . VAL A 1 91 ? -6.071 2.128 18.022 1.00 96.12 91 VAL A N 1
ATOM 683 C CA . VAL A 1 91 ? -5.629 3.226 18.896 1.00 96.12 91 VAL A CA 1
ATOM 684 C C . VAL A 1 91 ? -6.796 4.160 19.214 1.00 96.12 91 VAL A C 1
ATOM 686 O O . VAL A 1 91 ? -7.046 4.418 20.384 1.00 96.12 91 VAL A O 1
ATOM 689 N N . ALA A 1 92 ? -7.597 4.549 18.217 1.00 94.94 92 ALA A N 1
ATOM 690 C CA . ALA A 1 92 ? -8.764 5.410 18.422 1.00 94.94 92 ALA A CA 1
ATOM 691 C C . ALA A 1 92 ? -9.798 4.814 19.400 1.00 94.94 92 ALA A C 1
ATOM 693 O O . ALA A 1 92 ? -10.407 5.544 20.183 1.00 9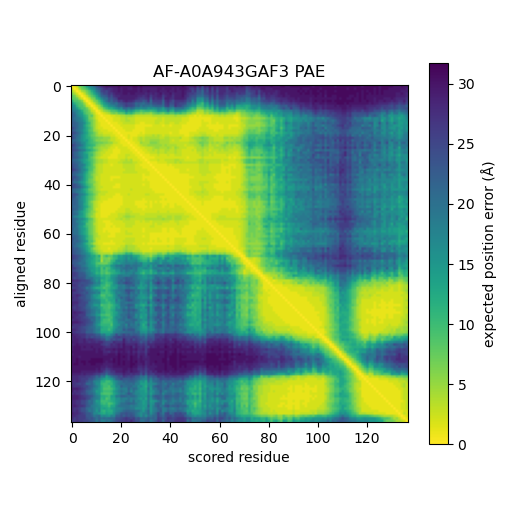4.94 92 ALA A O 1
ATOM 694 N N . VAL A 1 93 ? -9.990 3.489 19.393 1.00 96.56 93 VAL A N 1
ATOM 695 C CA . VAL A 1 93 ? -10.849 2.805 20.377 1.00 96.56 93 VAL A CA 1
ATOM 696 C C . VAL A 1 93 ? -10.272 2.920 21.787 1.00 96.56 93 VAL A C 1
ATOM 698 O O . VAL A 1 93 ? -11.024 3.180 22.728 1.00 96.56 93 VAL A O 1
ATOM 701 N N . PHE A 1 94 ? -8.959 2.734 21.948 1.00 96.06 94 PHE A N 1
ATOM 702 C CA . PHE A 1 94 ? -8.303 2.853 23.250 1.00 96.06 94 PHE A CA 1
ATOM 703 C C . PHE A 1 94 ? -8.265 4.295 23.761 1.00 96.06 94 PHE A C 1
ATOM 705 O O . PHE A 1 94 ? -8.525 4.502 24.943 1.00 96.06 94 PHE A O 1
ATOM 712 N N . ASP A 1 95 ? -8.041 5.279 22.893 1.00 92.75 95 ASP A N 1
ATOM 713 C CA . ASP A 1 95 ? -8.084 6.699 23.253 1.00 92.75 95 ASP A CA 1
ATOM 714 C C . ASP A 1 95 ? -9.484 7.095 23.743 1.00 92.75 95 ASP A C 1
ATOM 716 O O . ASP A 1 95 ? -9.638 7.689 24.814 1.00 92.75 95 ASP A O 1
ATOM 720 N N . ALA A 1 96 ? -10.530 6.683 23.017 1.00 92.44 96 ALA A N 1
ATOM 721 C CA . ALA A 1 96 ? -11.912 6.931 23.419 1.00 92.44 96 ALA A CA 1
ATOM 722 C C . ALA A 1 96 ? -12.279 6.207 24.727 1.00 92.44 96 ALA A C 1
ATOM 724 O O . ALA A 1 96 ? -12.984 6.760 25.570 1.00 92.44 96 ALA A O 1
ATOM 725 N N . LEU A 1 97 ? -11.777 4.984 24.933 1.00 94.25 97 LEU A N 1
ATOM 726 C CA . LEU A 1 97 ? -11.951 4.262 26.194 1.00 94.25 97 LEU A CA 1
ATOM 727 C C . LEU A 1 97 ? -11.227 4.964 27.352 1.00 94.25 97 LEU A C 1
ATOM 729 O O . LEU A 1 97 ? -11.769 5.033 28.455 1.00 94.25 97 LEU A O 1
ATOM 733 N N . SER A 1 98 ? -10.034 5.510 27.111 1.00 91.44 98 SER A N 1
ATOM 734 C CA . SER A 1 98 ? -9.270 6.251 28.117 1.00 91.44 98 SER A CA 1
ATOM 735 C C . SER A 1 98 ? -10.045 7.464 28.624 1.00 91.44 98 SER A C 1
ATOM 737 O O . SER A 1 98 ? -10.056 7.706 29.826 1.00 91.44 98 SER A O 1
ATOM 739 N N . ALA A 1 99 ? -10.765 8.174 27.750 1.00 88.19 99 ALA A N 1
ATOM 740 C CA . ALA A 1 99 ? -11.606 9.306 28.144 1.00 88.19 99 ALA A CA 1
ATOM 741 C C . ALA A 1 99 ? -12.768 8.918 29.085 1.00 88.19 99 ALA A C 1
ATOM 743 O O . ALA A 1 99 ? -13.269 9.762 29.826 1.00 88.19 99 ALA A O 1
ATOM 744 N N . ILE A 1 100 ? -13.195 7.649 29.075 1.00 89.81 100 ILE A N 1
ATOM 745 C CA . ILE A 1 100 ? -14.226 7.111 29.977 1.00 89.81 100 ILE A CA 1
ATOM 746 C C . ILE A 1 100 ? -13.607 6.632 31.297 1.00 89.81 100 ILE A C 1
ATOM 748 O O . ILE A 1 100 ? -14.180 6.846 32.364 1.00 89.81 100 ILE A O 1
ATOM 752 N N . VAL A 1 101 ? -12.472 5.930 31.219 1.00 90.50 101 VAL A N 1
ATOM 753 C CA . VAL A 1 101 ? -11.838 5.262 32.369 1.00 90.50 101 VAL A CA 1
ATOM 754 C C . VAL A 1 101 ? -11.026 6.234 33.227 1.00 90.50 101 VAL A C 1
ATOM 756 O O . VAL A 1 101 ? -10.981 6.067 34.445 1.00 90.50 101 VAL A O 1
ATOM 759 N N . ASP A 1 102 ? -10.417 7.243 32.610 1.00 87.19 102 ASP A N 1
ATOM 760 C CA . ASP A 1 102 ? -9.617 8.275 33.271 1.00 87.19 102 ASP A CA 1
ATOM 761 C C . ASP A 1 102 ? -9.987 9.675 32.743 1.00 87.19 102 ASP A C 1
ATOM 763 O O . ASP A 1 102 ? -9.213 10.304 32.009 1.00 87.19 102 ASP A O 1
ATOM 767 N N . PRO A 1 103 ? -11.206 10.163 33.057 1.00 81.06 103 PRO A N 1
ATOM 768 C CA . PRO A 1 103 ? -11.688 11.441 32.559 1.00 81.06 103 PRO A CA 1
ATOM 769 C C . PRO A 1 103 ? -10.806 12.572 33.089 1.00 81.06 103 PRO A C 1
ATOM 771 O O . PRO A 1 103 ? -10.843 12.917 34.273 1.00 81.06 103 PRO A O 1
ATOM 774 N N . GLN A 1 104 ? -10.018 13.168 32.196 1.00 72.19 104 GLN A N 1
ATOM 775 C CA . GLN A 1 104 ? -9.219 14.334 32.542 1.00 72.19 104 GLN A CA 1
ATOM 776 C C . GLN A 1 104 ? -10.142 15.542 32.758 1.00 72.19 104 GLN A C 1
ATOM 778 O O . GLN A 1 104 ? -11.091 15.736 31.991 1.00 72.19 104 GLN A O 1
ATOM 783 N N . PRO A 1 105 ? -9.890 16.371 33.785 1.00 65.50 105 PRO A N 1
ATOM 784 C CA . PRO A 1 105 ? -10.641 17.602 33.971 1.00 65.50 105 PRO A CA 1
ATOM 785 C C . PRO A 1 105 ? -10.465 18.488 32.736 1.00 65.50 105 PRO A C 1
ATOM 787 O O . PRO A 1 105 ? -9.347 18.668 32.252 1.00 65.50 105 PRO A O 1
ATOM 790 N N . ALA A 1 106 ? -11.569 19.041 32.232 1.00 62.38 106 ALA A N 1
ATOM 791 C CA . ALA A 1 106 ? -11.523 19.969 31.112 1.00 62.38 106 ALA A CA 1
ATOM 792 C C . ALA A 1 106 ? -10.578 21.129 31.459 1.00 62.38 106 ALA A C 1
ATOM 794 O O . ALA A 1 106 ? -10.787 21.838 32.447 1.00 62.38 106 ALA A O 1
ATOM 795 N N . THR A 1 107 ? -9.532 21.319 30.656 1.00 56.88 107 THR A N 1
ATOM 796 C CA . THR A 1 107 ? -8.747 22.550 30.691 1.00 56.88 107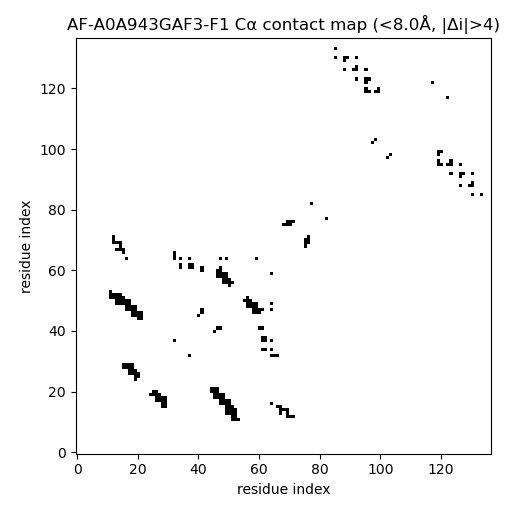 THR A CA 1
ATOM 797 C C . THR A 1 107 ? -9.684 23.680 30.299 1.00 56.88 107 THR A C 1
ATOM 799 O O . THR A 1 107 ? -10.160 23.721 29.166 1.00 56.88 107 THR A O 1
ATOM 802 N N . ALA A 1 108 ? -10.006 24.554 31.251 1.00 52.31 108 ALA A N 1
ATOM 803 C CA . ALA A 1 108 ? -10.770 25.756 30.969 1.00 52.31 108 ALA A CA 1
ATOM 804 C C . ALA A 1 108 ? -9.935 26.636 30.033 1.00 52.31 108 ALA A C 1
ATOM 806 O O . ALA A 1 108 ? -8.947 27.232 30.456 1.00 52.31 108 ALA A O 1
ATOM 807 N N . ASP A 1 109 ? -10.303 26.662 28.756 1.00 54.72 109 ASP A N 1
ATOM 808 C CA . ASP A 1 109 ? -9.768 27.626 27.808 1.00 54.72 109 ASP A CA 1
ATOM 809 C C . ASP A 1 109 ? -10.408 28.987 28.126 1.00 54.72 109 ASP A C 1
ATOM 811 O O . ASP A 1 109 ? -11.636 29.125 28.144 1.00 54.72 109 ASP A O 1
ATOM 815 N N . GLU A 1 110 ? -9.592 29.994 28.446 1.00 56.34 110 GLU A N 1
ATOM 816 C CA . GLU A 1 110 ? -10.042 31.329 28.879 1.00 56.34 110 GLU A CA 1
ATOM 817 C C . GLU A 1 110 ? -10.754 32.118 27.756 1.00 56.34 110 GLU A C 1
ATOM 819 O O . GLU A 1 110 ? -11.201 33.247 27.962 1.00 56.34 110 GLU A O 1
ATOM 824 N N . THR A 1 111 ? -10.884 31.528 26.565 1.00 59.31 111 THR A N 1
ATOM 825 C CA . THR A 1 111 ? -11.412 32.152 25.344 1.00 59.31 111 THR A CA 1
ATOM 826 C C . THR A 1 111 ? -12.894 31.877 25.061 1.00 59.31 111 THR A C 1
ATOM 828 O O . THR A 1 111 ? -13.471 32.536 24.200 1.00 59.31 111 THR A O 1
ATOM 831 N N . GLY A 1 112 ? -13.562 30.999 25.819 1.00 52.41 112 GLY A N 1
ATOM 832 C CA . GLY A 1 112 ? -15.032 30.913 25.832 1.00 52.41 112 GLY A CA 1
ATOM 833 C C . GLY A 1 112 ? -15.711 30.392 24.555 1.00 52.41 112 GLY A C 1
ATOM 834 O O . GLY A 1 112 ? -16.939 30.434 24.476 1.00 52.41 112 GLY A O 1
ATOM 835 N N . GLU A 1 113 ? -14.972 29.861 23.581 1.00 47.09 113 GLU A N 1
ATOM 836 C CA . GLU A 1 113 ? -15.543 29.126 22.446 1.00 47.09 113 GLU A CA 1
ATOM 837 C C . GLU A 1 113 ? -15.565 27.629 22.768 1.00 47.09 113 GLU A C 1
ATOM 839 O O . GLU A 1 113 ? -14.674 26.862 22.413 1.00 47.09 113 GLU A O 1
ATOM 844 N N . GLY A 1 114 ? -16.592 27.204 23.505 1.00 51.41 114 GLY A N 1
ATOM 845 C CA . GLY A 1 114 ? -16.814 25.789 23.782 1.00 51.41 114 GLY A CA 1
ATOM 846 C C . GLY A 1 114 ? -17.221 25.050 22.509 1.00 51.41 114 GLY A C 1
ATOM 847 O O . GLY A 1 114 ? -18.379 25.122 22.102 1.00 51.41 114 GLY A O 1
ATOM 848 N N . THR A 1 115 ? -16.298 24.306 21.897 1.00 52.94 115 THR A N 1
ATOM 849 C CA . THR A 1 115 ? -16.674 23.184 21.030 1.00 52.94 115 THR A CA 1
ATOM 850 C C . THR A 1 115 ? -17.501 22.207 21.856 1.00 52.94 115 THR A C 1
ATOM 852 O O . THR A 1 115 ? -17.087 21.829 22.953 1.00 52.94 115 THR A O 1
ATOM 855 N N . GLU A 1 116 ? -18.677 21.837 21.352 1.00 56.81 116 GLU A N 1
ATOM 856 C CA . GLU A 1 116 ? -19.602 20.916 22.012 1.00 56.81 116 GLU A CA 1
ATOM 857 C C . GLU A 1 116 ? -18.844 19.646 22.433 1.00 56.81 116 GLU A C 1
ATOM 859 O O . GLU A 1 116 ? -18.253 18.955 21.600 1.00 56.81 116 GLU A O 1
ATOM 864 N N . ALA A 1 117 ? -18.772 19.392 23.742 1.00 66.31 117 ALA A N 1
ATOM 865 C CA . ALA A 1 117 ? -18.048 18.246 24.267 1.00 66.31 117 ALA A CA 1
ATOM 866 C C . ALA A 1 117 ? -18.783 16.972 23.832 1.00 66.31 117 ALA A C 1
ATOM 868 O O . ALA A 1 117 ? -19.887 16.698 24.301 1.00 66.31 117 ALA A O 1
ATOM 869 N N . VAL A 1 118 ? -18.181 16.217 22.912 1.00 70.44 118 VAL A N 1
ATOM 870 C CA . VAL A 1 118 ? -18.714 14.928 22.456 1.00 70.44 118 VAL A CA 1
ATOM 871 C C . VAL A 1 118 ? -18.802 13.982 23.653 1.00 70.44 118 VAL A C 1
ATOM 873 O O . VAL A 1 118 ? -17.837 13.865 24.410 1.00 70.44 118 VAL A O 1
ATOM 876 N N . ASP A 1 119 ? -19.940 13.300 23.822 1.00 87.12 119 ASP A N 1
ATOM 877 C CA . ASP A 1 119 ? -20.111 12.284 24.866 1.00 87.12 119 ASP A CA 1
ATOM 878 C C . ASP A 1 119 ? -19.024 11.198 24.701 1.00 87.12 119 ASP A C 1
ATOM 880 O O . ASP A 1 119 ? -18.987 10.525 23.661 1.00 87.12 119 ASP A O 1
ATOM 884 N N . PRO A 1 120 ? -18.144 10.985 25.701 1.00 88.12 120 PRO A N 1
ATOM 885 C CA . PRO A 1 120 ? -17.090 9.974 25.633 1.00 88.12 120 PRO A CA 1
ATOM 886 C C . PRO A 1 120 ? -17.612 8.568 25.304 1.00 88.12 120 PRO A C 1
ATOM 888 O O . PRO A 1 120 ? -16.945 7.796 24.612 1.00 88.12 120 PRO A O 1
ATOM 891 N N . VAL A 1 121 ? -18.829 8.230 25.747 1.00 92.44 121 VAL A N 1
ATOM 892 C CA . VAL A 1 121 ? -19.465 6.937 25.455 1.00 92.44 121 VAL A CA 1
ATOM 893 C C . VAL A 1 121 ? -19.894 6.847 23.991 1.00 92.44 121 VAL A C 1
ATOM 895 O O . VAL A 1 121 ? -19.774 5.781 23.377 1.00 92.44 121 VAL A O 1
ATOM 898 N N . GLU A 1 122 ? -20.381 7.943 23.412 1.00 93.56 122 GLU A N 1
ATOM 899 C CA . GLU A 1 122 ? -20.732 8.011 21.992 1.00 93.56 122 GLU A CA 1
ATOM 900 C C . GLU A 1 122 ? -19.480 7.920 21.113 1.00 93.56 122 GLU A C 1
ATOM 902 O O . GLU A 1 122 ? -19.443 7.105 20.186 1.00 93.56 122 GLU A O 1
ATOM 907 N N . ALA A 1 123 ? -18.420 8.654 21.467 1.00 92.44 123 ALA A N 1
ATOM 908 C CA . ALA 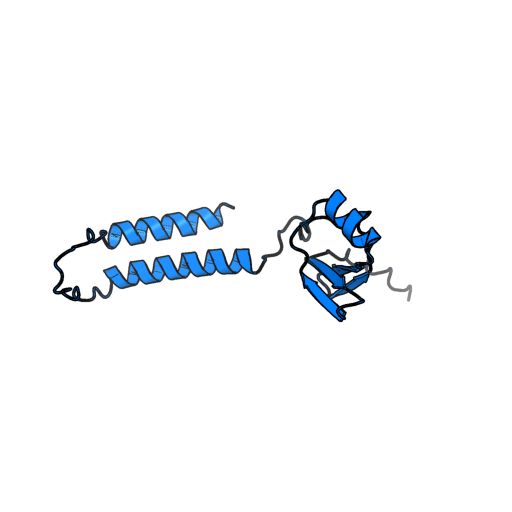A 1 123 ? -17.126 8.596 20.789 1.00 92.44 123 ALA A CA 1
ATOM 909 C C . ALA A 1 123 ? -16.545 7.171 20.786 1.00 92.44 123 ALA A C 1
ATOM 911 O O . ALA A 1 123 ? -16.129 6.665 19.740 1.00 92.44 123 ALA A O 1
ATOM 912 N N . PHE A 1 124 ? -16.598 6.475 21.927 1.00 95.81 124 PHE A N 1
ATOM 913 C CA . PHE A 1 124 ? -16.168 5.079 22.023 1.00 95.81 124 PHE A CA 1
ATOM 914 C C . PHE A 1 124 ? -16.985 4.148 21.117 1.00 95.81 124 PHE A C 1
ATOM 916 O O . PHE A 1 124 ? -16.422 3.314 20.403 1.00 95.81 124 PHE A O 1
ATOM 923 N N . ARG A 1 125 ? -18.318 4.286 21.103 1.00 96.12 125 ARG A N 1
ATOM 924 C CA . ARG A 1 125 ? -19.189 3.467 20.241 1.00 96.12 125 ARG A CA 1
ATOM 925 C C . ARG A 1 125 ? -18.903 3.696 18.760 1.00 96.12 125 ARG A C 1
ATOM 927 O O . ARG A 1 125 ? -18.876 2.725 18.003 1.00 96.12 125 ARG A O 1
ATOM 934 N N . ALA A 1 126 ? -18.670 4.945 18.361 1.00 96.19 126 ALA A N 1
ATOM 935 C CA . ALA A 1 126 ? -18.322 5.297 16.990 1.00 96.19 126 ALA A CA 1
ATOM 936 C C . ALA A 1 126 ? -16.971 4.690 16.574 1.00 96.19 126 ALA A C 1
ATOM 938 O O . ALA A 1 126 ? -16.895 4.027 15.537 1.00 96.19 126 ALA A O 1
ATOM 939 N N . ALA A 1 127 ? -15.933 4.825 17.409 1.00 95.88 127 ALA A N 1
ATOM 940 C CA . ALA A 1 127 ? -14.616 4.238 17.153 1.00 95.88 127 ALA A CA 1
ATOM 941 C C . ALA A 1 127 ? -14.682 2.703 17.042 1.00 95.88 127 ALA A C 1
ATOM 943 O O . ALA A 1 127 ? -14.120 2.111 16.118 1.00 95.88 127 ALA A O 1
ATOM 944 N N . LEU A 1 128 ? -15.438 2.047 17.930 1.00 96.25 128 LEU A N 1
ATOM 945 C CA . LEU A 1 128 ? -15.618 0.594 17.895 1.00 96.25 128 LEU A CA 1
ATOM 946 C C . LEU A 1 128 ? -16.361 0.132 16.632 1.00 96.25 128 LEU A C 1
ATOM 948 O O . LEU A 1 128 ? -16.021 -0.905 16.060 1.00 96.25 128 LEU A O 1
ATOM 952 N N . ALA A 1 129 ? -17.376 0.879 16.193 1.00 96.25 129 ALA A N 1
ATOM 953 C CA . ALA A 1 129 ? -18.084 0.588 14.950 1.00 96.25 129 ALA A CA 1
ATOM 954 C C . ALA A 1 129 ? -17.160 0.723 13.729 1.00 96.25 129 ALA A C 1
ATOM 956 O O . ALA A 1 129 ? -17.189 -0.139 12.850 1.00 96.25 129 ALA A O 1
ATOM 957 N N . ALA A 1 130 ? -16.303 1.749 13.706 1.00 93.81 130 ALA A N 1
ATOM 958 C CA . ALA A 1 130 ? -15.315 1.944 12.649 1.00 93.81 130 ALA A CA 1
ATOM 959 C C . ALA A 1 130 ? -14.302 0.789 12.586 1.00 93.81 130 ALA A C 1
ATOM 961 O O . ALA A 1 130 ? -14.064 0.253 11.504 1.00 93.81 130 ALA A O 1
ATOM 962 N N . LEU A 1 131 ? -13.776 0.337 13.732 1.00 95.12 131 LEU A N 1
ATOM 963 C CA . LEU A 1 131 ? -12.871 -0.816 13.787 1.00 95.12 131 LEU A CA 1
ATOM 964 C C . LEU A 1 131 ? -13.544 -2.098 13.266 1.00 95.12 131 LEU A C 1
ATOM 966 O O . LEU A 1 131 ? -12.975 -2.802 12.436 1.00 95.12 131 LEU A O 1
ATOM 970 N N . LYS A 1 132 ? -14.784 -2.376 13.688 1.00 93.31 132 LYS A N 1
ATOM 971 C CA . LYS A 1 132 ? -15.543 -3.554 13.224 1.00 93.31 132 LYS A CA 1
ATOM 972 C C . LYS A 1 132 ? -15.839 -3.523 11.726 1.00 93.31 132 LYS A C 1
ATOM 974 O O . LYS A 1 132 ? -15.857 -4.568 11.084 1.00 93.31 132 LYS A O 1
ATOM 979 N N . ALA A 1 133 ? -16.047 -2.341 11.151 1.00 92.88 133 ALA A N 1
ATOM 980 C CA . ALA A 1 133 ? -16.255 -2.202 9.713 1.00 92.88 133 ALA A CA 1
ATOM 981 C C . ALA A 1 133 ? -15.011 -2.597 8.893 1.00 92.88 133 ALA A C 1
ATOM 983 O O . ALA A 1 133 ? -15.150 -2.980 7.732 1.00 92.88 133 ALA A O 1
ATOM 984 N N . LEU A 1 134 ? -13.811 -2.539 9.485 1.00 86.62 134 LEU A N 1
ATOM 985 C CA . LEU A 1 134 ? -12.580 -3.005 8.844 1.00 86.62 134 LEU A CA 1
ATOM 986 C C . LEU A 1 134 ? -12.451 -4.533 8.854 1.00 86.62 134 LEU A C 1
ATOM 988 O O . LEU A 1 134 ? -11.816 -5.070 7.956 1.00 86.62 134 LEU A O 1
ATOM 992 N N . GLU A 1 135 ? -13.051 -5.241 9.819 1.00 73.94 135 GLU A N 1
ATOM 993 C CA . GLU A 1 135 ? -13.050 -6.715 9.859 1.00 73.94 135 GLU A CA 1
ATOM 994 C C . GLU A 1 135 ? -13.927 -7.355 8.776 1.00 73.94 135 GLU A C 1
ATOM 996 O O . GLU A 1 135 ? -13.692 -8.499 8.402 1.00 73.94 135 GLU A O 1
ATOM 1001 N N . ALA A 1 136 ? -14.925 -6.626 8.274 1.00 63.88 136 ALA A N 1
ATOM 1002 C CA . ALA A 1 136 ? -15.851 -7.100 7.245 1.00 63.88 136 ALA A CA 1
ATOM 1003 C C . ALA A 1 136 ? -15.352 -6.883 5.799 1.00 63.88 136 ALA A C 1
ATOM 1005 O O . ALA A 1 136 ? -16.080 -7.208 4.859 1.00 63.88 136 ALA A O 1
ATOM 1006 N N . LYS A 1 137 ? -14.156 -6.305 5.630 1.00 58.03 137 LYS A N 1
ATOM 1007 C CA . LYS A 1 137 ? -13.468 -6.097 4.347 1.00 58.03 137 LYS A CA 1
ATOM 1008 C C . LYS A 1 137 ? -12.371 -7.135 4.161 1.00 58.03 137 LYS A C 1
ATOM 1010 O O . LYS A 1 137 ? -12.257 -7.623 3.019 1.00 58.03 137 LYS A O 1
#

Mean predicted aligned error: 13.68 Å

Nearest PDB structures (foldseek):
  2f1m-assembly1_A  TM=6.812E-01  e=3.640E+00  Escherichia coli
  3lnn-assembly2_B  TM=6.521E-01  e=5.951E+00  Cupriavidus metallidurans CH34
  2f1m-assembly2_D  TM=3.475E-01  e=1.742E+00  Escherichia coli
  7nna-assembly1_A  TM=3.817E-01  e=7.155E+00  Klebsiella pneumoniae

Foldseek 3Di:
DDDDDDPDPPPWFFPFKWKADPVVRDIDTDDDLDLVVLQVCVVVPIWMWTATPVRDIDTDHSNPDDDGQDDDVNRGDQDPVLVVQLVVLVVQLVVLVCCVVPPDPDDPDPPPPDDPDPDSVVSNVVSVVSNVVSVVD

pLDDT: mean 82.62, std 16.84, range [38.72, 98.19]

Secondary structure (DSSP, 8-state):
-------PPPPP-EEEEEEEETTTTEEEE-----HHHHHHHHHTTPEEEEEETTS-EEEE-GGG------EETTEEPPPHHHHHHHHHHHHHHHHHHHHHHS-PPP---TT--------HHHHHHHHHHHHHHHHT-